Protein AF-A0A959XLR5-F1 (afdb_monomer_lite)

Foldseek 3Di:
DVLCVPQQCVDPLNVCLCVPPHDDDDQALPAPAFDDPVPWDWDQAPVRDIDTRTGSNSVSQRCCCRPPVDNDDDKAFQADPVGDTQDDIDHDDNDNVVSSVVSVSSVVSNVVVVVVVVD

Radius of gyration: 16.47 Å; chains: 1; bounding box: 34×42×43 Å

pLDDT: mean 94.61, std 6.96, range [49.16, 98.56]

Sequence (119 aa):
CRKMEEHVWPEQGVKELIENDYVLVSLYVDDKRELPKEEQHEYVTCTGKEKLIVTKGNKWSTVQLETFVISSQPYYALLSPDGRLLTDPVGYTPDKNEYIRFLQRGLDAMDILGATASR

Secondary structure (DSSP, 8-state):
-HHHHHHTTTSTTHHHHHHHH-------TT--PBPPGGG-EEEE-TTS-EEEE-BHHHHHHHHHHHHHS---S--EEEE-TTS-EEEEEE-----HHHHHHHHHHHHHHHHHHHHHHT-

Structure (mmCIF, N/CA/C/O backbone):
data_AF-A0A959XLR5-F1
#
_entry.id   AF-A0A959XLR5-F1
#
loop_
_atom_site.group_PDB
_atom_site.id
_atom_site.type_symbol
_atom_site.label_atom_id
_atom_site.label_alt_id
_atom_site.label_comp_id
_atom_site.label_asym_id
_atom_site.label_entity_id
_atom_site.label_seq_id
_atom_site.pdbx_PDB_ins_code
_atom_site.Cartn_x
_atom_site.Cartn_y
_atom_site.Cartn_z
_atom_site.occupancy
_atom_site.B_iso_or_equiv
_atom_site.auth_seq_id
_atom_site.auth_comp_id
_atom_site.auth_asym_id
_atom_site.auth_atom_id
_atom_site.pdbx_PDB_model_num
ATOM 1 N N . CYS A 1 1 ? -0.196 10.223 -1.422 1.00 89.94 1 CYS A N 1
ATOM 2 C CA . CYS A 1 1 ? -1.118 9.476 -2.301 1.00 89.94 1 CYS A CA 1
ATOM 3 C C . CYS A 1 1 ? -1.334 10.242 -3.597 1.00 89.94 1 CYS A C 1
ATOM 5 O O . CYS A 1 1 ? -0.643 9.916 -4.549 1.00 89.94 1 CYS A O 1
ATOM 7 N N 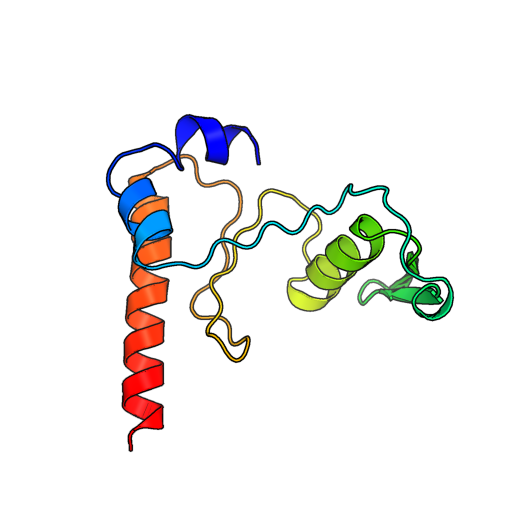. ARG A 1 2 ? -2.082 11.358 -3.587 1.00 93.81 2 ARG A N 1
ATOM 8 C CA . ARG A 1 2 ? -2.378 12.180 -4.783 1.00 93.81 2 ARG A CA 1
ATOM 9 C C . ARG A 1 2 ? -1.207 12.420 -5.740 1.00 93.81 2 ARG A C 1
ATOM 11 O O . ARG A 1 2 ? -1.333 12.130 -6.912 1.00 93.81 2 ARG A O 1
ATOM 18 N N . LYS A 1 3 ? -0.031 12.827 -5.246 1.00 95.25 3 LYS A N 1
ATOM 19 C CA . LYS A 1 3 ? 1.147 13.035 -6.114 1.00 95.25 3 LYS A CA 1
ATOM 20 C C . LYS A 1 3 ? 1.560 11.794 -6.922 1.00 95.25 3 LYS A C 1
ATOM 22 O O . LYS A 1 3 ? 1.974 11.934 -8.061 1.00 95.25 3 LYS A O 1
ATOM 27 N N . MET A 1 4 ? 1.465 10.597 -6.343 1.00 97.38 4 MET A N 1
ATOM 28 C CA . MET A 1 4 ? 1.744 9.352 -7.070 1.00 97.38 4 MET A CA 1
ATOM 29 C C . MET A 1 4 ? 0.651 9.075 -8.104 1.00 97.38 4 MET A C 1
ATOM 31 O O . MET A 1 4 ? 0.961 8.780 -9.251 1.00 97.38 4 MET A O 1
ATOM 35 N N . GLU A 1 5 ? -0.613 9.219 -7.704 1.00 94.06 5 GLU A N 1
ATOM 36 C CA . GLU A 1 5 ? -1.787 8.997 -8.561 1.00 94.06 5 GLU A CA 1
ATOM 37 C C . GLU A 1 5 ? -1.840 9.965 -9.753 1.00 94.06 5 GLU A C 1
ATOM 39 O O . GLU A 1 5 ? -2.245 9.578 -10.841 1.00 94.06 5 GLU A O 1
ATOM 44 N N . GLU A 1 6 ? -1.415 11.213 -9.560 1.00 96.06 6 GLU A N 1
ATOM 45 C CA . GLU A 1 6 ? -1.473 12.275 -10.568 1.00 96.06 6 GLU A CA 1
ATOM 46 C C . GLU A 1 6 ? -0.236 12.304 -11.477 1.00 96.06 6 GLU A C 1
ATOM 48 O O . GLU A 1 6 ? -0.353 12.693 -12.637 1.00 96.06 6 GLU A O 1
ATOM 53 N N . HIS A 1 7 ? 0.944 11.912 -10.976 1.00 96.50 7 HIS A N 1
ATOM 54 C CA . HIS A 1 7 ? 2.212 12.112 -11.696 1.00 96.50 7 HIS A CA 1
ATOM 55 C C . HIS A 1 7 ? 3.008 10.842 -11.999 1.00 96.50 7 HIS A C 1
ATOM 57 O O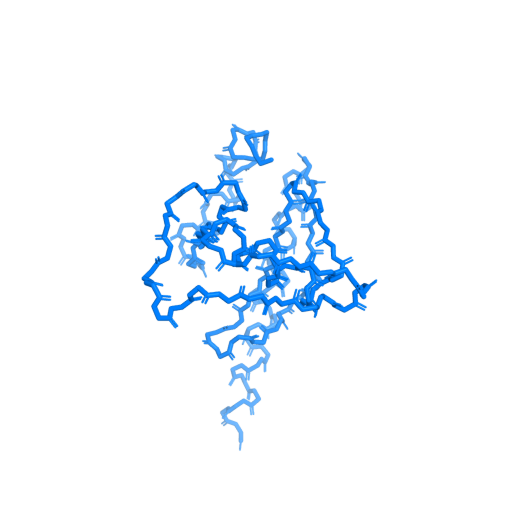 . HIS A 1 7 ? 3.887 10.893 -12.850 1.00 96.50 7 HIS A O 1
ATOM 63 N N . VAL A 1 8 ? 2.757 9.725 -11.310 1.00 97.69 8 VAL A N 1
ATOM 64 C CA . VAL A 1 8 ? 3.527 8.481 -11.501 1.00 97.69 8 VAL A CA 1
ATOM 65 C C . VAL A 1 8 ? 2.660 7.397 -12.122 1.00 97.69 8 VAL A C 1
ATOM 67 O O . VAL A 1 8 ? 3.057 6.781 -13.102 1.00 97.69 8 VAL A O 1
ATOM 70 N N . TRP A 1 9 ? 1.460 7.172 -11.591 1.00 97.38 9 TRP A N 1
ATOM 71 C CA . TRP A 1 9 ? 0.539 6.154 -12.101 1.00 97.38 9 TRP A CA 1
ATOM 72 C C . TRP A 1 9 ? 0.090 6.362 -13.553 1.00 97.38 9 TRP A C 1
ATOM 74 O O . TRP A 1 9 ? -0.040 5.361 -14.252 1.00 97.38 9 TRP A O 1
ATOM 84 N N . PRO A 1 10 ? -0.117 7.600 -14.049 1.00 97.75 10 PRO A N 1
ATOM 85 C CA . PRO A 1 10 ? -0.510 7.815 -15.440 1.00 97.75 10 PRO A CA 1
ATOM 86 C C . PRO A 1 10 ? 0.646 7.669 -16.436 1.00 97.75 10 PRO A C 1
ATOM 88 O O . PRO A 1 10 ? 0.393 7.630 -17.640 1.00 97.75 10 PRO A O 1
ATOM 91 N N . GLU A 1 11 ? 1.899 7.623 -15.966 1.00 98.19 11 GLU A N 1
ATOM 92 C CA . GLU A 1 11 ? 3.062 7.495 -16.841 1.00 98.19 11 GLU A CA 1
ATOM 93 C C . GLU A 1 11 ? 3.023 6.168 -17.604 1.00 98.19 11 GLU A C 1
ATOM 95 O O . GLU A 1 11 ? 2.683 5.109 -17.064 1.00 98.19 11 GLU A O 1
ATOM 100 N N . GLN A 1 12 ? 3.426 6.225 -18.874 1.00 96.69 12 GLN A N 1
ATOM 101 C CA . GLN A 1 12 ? 3.528 5.039 -19.716 1.00 96.69 12 GLN A CA 1
ATOM 102 C C . GLN A 1 12 ? 4.464 3.997 -19.078 1.00 96.69 12 GLN A C 1
ATOM 104 O O . GLN A 1 12 ? 5.492 4.342 -18.490 1.00 96.69 12 GLN A O 1
ATOM 109 N N . GLY A 1 13 ? 4.096 2.720 -19.183 1.00 96.19 13 GLY A N 1
ATOM 110 C CA . GLY A 1 13 ? 4.766 1.604 -18.514 1.00 96.19 13 GLY A CA 1
ATOM 111 C C . GLY A 1 13 ? 4.248 1.355 -17.096 1.00 96.19 13 GLY A C 1
ATOM 112 O O . GLY A 1 13 ? 3.884 0.227 -16.788 1.00 96.19 13 GLY A O 1
ATOM 113 N N . VAL A 1 14 ? 4.124 2.387 -16.248 1.00 98.00 14 VAL A N 1
ATOM 114 C CA . VAL A 1 14 ? 3.489 2.223 -14.922 1.00 98.00 14 VAL A CA 1
ATOM 115 C C . VAL A 1 14 ? 2.012 1.893 -15.093 1.00 98.00 14 VAL A C 1
ATOM 117 O O . VAL A 1 14 ? 1.533 0.902 -14.547 1.00 98.00 14 VAL A O 1
ATOM 120 N N . LYS A 1 15 ? 1.305 2.709 -15.883 1.00 97.94 15 LYS A N 1
ATOM 121 C CA . LYS A 1 15 ? -0.122 2.526 -16.148 1.00 97.94 15 LYS A CA 1
ATOM 122 C C . LYS A 1 15 ? -0.418 1.149 -16.742 1.00 97.94 15 LYS A C 1
ATOM 124 O O . LYS A 1 15 ? -1.320 0.467 -16.277 1.00 97.94 15 LYS A O 1
ATOM 129 N N . GLU A 1 16 ? 0.368 0.748 -17.740 1.00 97.94 16 GLU A N 1
ATOM 130 C CA . GLU A 1 16 ? 0.203 -0.526 -18.448 1.00 97.94 16 GLU A CA 1
ATOM 131 C C . GLU A 1 16 ? 0.351 -1.718 -17.495 1.00 97.94 16 GLU A C 1
ATOM 133 O O . GLU A 1 16 ? -0.502 -2.600 -17.511 1.00 97.94 16 GLU A O 1
ATOM 138 N N . LEU A 1 17 ? 1.364 -1.708 -16.620 1.00 97.94 17 LEU A N 1
ATOM 139 C CA . LEU A 1 17 ? 1.546 -2.753 -15.608 1.00 97.94 17 LEU A CA 1
ATOM 140 C C . LEU A 1 17 ? 0.380 -2.786 -14.611 1.00 97.94 17 LEU A C 1
ATOM 142 O O . LEU A 1 17 ? -0.144 -3.852 -14.302 1.00 97.94 17 LEU A O 1
ATOM 146 N N . ILE A 1 18 ? -0.045 -1.624 -14.100 1.00 97.25 18 ILE A N 1
ATOM 147 C CA . ILE A 1 18 ? -1.136 -1.560 -13.115 1.00 97.25 18 ILE A CA 1
ATOM 148 C C . ILE A 1 18 ? -2.458 -2.057 -13.714 1.00 97.25 18 ILE A C 1
ATOM 150 O O . ILE A 1 18 ? -3.195 -2.758 -13.029 1.00 97.25 18 ILE A O 1
ATOM 154 N N . GLU A 1 19 ? -2.775 -1.685 -14.956 1.00 97.25 19 GLU A N 1
ATOM 155 C CA . GLU A 1 19 ? -4.053 -2.026 -15.593 1.00 97.25 19 GLU A CA 1
ATOM 156 C C . GLU A 1 19 ? -4.114 -3.475 -16.092 1.00 97.25 19 GLU A C 1
ATOM 158 O O . GLU A 1 19 ? -5.188 -4.076 -16.048 1.00 97.25 19 GLU A O 1
ATOM 163 N N . ASN A 1 20 ? -2.995 -4.032 -16.567 1.00 97.56 20 ASN A N 1
ATOM 164 C CA . ASN A 1 20 ? -2.984 -5.350 -17.205 1.00 97.56 20 ASN A CA 1
ATOM 165 C C . ASN A 1 20 ? -2.540 -6.480 -16.271 1.00 97.56 20 ASN A C 1
ATOM 167 O O . ASN A 1 20 ? -3.057 -7.590 -16.384 1.00 97.56 20 ASN A O 1
ATOM 171 N N . ASP A 1 21 ? -1.606 -6.208 -15.356 1.00 97.44 21 ASP A N 1
ATOM 172 C CA . ASP A 1 21 ? -0.916 -7.251 -14.588 1.00 97.44 21 ASP A CA 1
ATOM 173 C C . ASP A 1 21 ? -1.253 -7.225 -13.088 1.00 97.44 21 ASP A C 1
ATOM 175 O O . ASP A 1 21 ? -0.913 -8.155 -12.354 1.00 97.44 21 ASP A O 1
ATOM 179 N N . TYR A 1 22 ? -1.950 -6.186 -12.611 1.00 97.69 22 TYR A N 1
ATOM 180 C CA . TYR A 1 22 ? -2.287 -6.013 -11.198 1.00 97.69 22 TYR A CA 1
ATOM 181 C C . TYR A 1 22 ? -3.780 -5.788 -10.944 1.00 97.69 22 TYR A C 1
ATOM 183 O O . TYR A 1 22 ? -4.511 -5.194 -11.729 1.00 97.69 22 TYR A O 1
ATOM 191 N N . VAL A 1 23 ? -4.224 -6.204 -9.754 1.00 97.06 23 VAL A N 1
ATOM 192 C CA . VAL A 1 23 ? -5.498 -5.767 -9.168 1.00 97.06 23 VAL A CA 1
ATOM 193 C C . VAL A 1 23 ? -5.200 -4.684 -8.138 1.00 97.06 23 VAL A C 1
ATOM 195 O O . VAL A 1 23 ? -4.641 -4.955 -7.075 1.00 97.06 23 VAL A O 1
ATOM 198 N N . LEU A 1 24 ? -5.578 -3.443 -8.443 1.00 95.81 24 LEU A N 1
ATOM 199 C CA . LEU A 1 24 ? -5.353 -2.317 -7.543 1.00 95.81 24 LEU A CA 1
ATOM 200 C C . LEU A 1 24 ? -6.404 -2.277 -6.422 1.00 95.81 24 LEU A C 1
ATOM 202 O O . LEU A 1 24 ? -7.598 -2.124 -6.676 1.00 95.81 24 LEU A O 1
ATOM 206 N N . VAL A 1 25 ? -5.949 -2.342 -5.167 1.00 95.44 25 VAL A N 1
ATOM 207 C CA . VAL A 1 25 ? -6.800 -2.218 -3.973 1.00 95.44 25 VAL A CA 1
ATOM 208 C C . VAL A 1 25 ? -6.393 -0.986 -3.166 1.00 95.44 25 VAL A C 1
ATOM 210 O O . VAL A 1 25 ? -5.289 -0.911 -2.632 1.00 95.44 25 VAL A O 1
ATOM 213 N N . SER A 1 26 ? -7.299 -0.014 -3.042 1.00 94.50 26 SER A N 1
ATOM 214 C CA . SER A 1 26 ? -7.064 1.214 -2.272 1.00 94.50 26 SER A CA 1
ATOM 215 C C . SER A 1 26 ? -7.657 1.120 -0.865 1.00 94.50 26 SER A C 1
ATOM 217 O O . SER A 1 26 ? -8.876 1.086 -0.688 1.00 94.50 26 SER A O 1
ATOM 219 N N . LEU A 1 27 ? -6.790 1.112 0.151 1.00 94.69 27 LEU A N 1
ATOM 220 C CA . LEU A 1 27 ? -7.175 1.077 1.564 1.00 94.69 27 LEU A CA 1
ATOM 221 C C . LEU A 1 27 ? -7.081 2.480 2.178 1.00 94.69 27 LEU A C 1
ATOM 223 O O . LEU A 1 27 ? -6.009 2.949 2.556 1.00 94.69 27 LEU A O 1
ATOM 227 N N . TYR A 1 28 ? -8.218 3.166 2.269 1.00 94.75 28 TYR A N 1
ATOM 228 C CA . TYR A 1 28 ? -8.290 4.528 2.800 1.00 94.75 28 TYR A CA 1
ATOM 229 C C . TYR A 1 28 ? -8.288 4.527 4.332 1.00 94.75 28 TYR A C 1
ATOM 231 O O . TYR A 1 28 ? -9.245 4.086 4.969 1.00 94.75 28 TYR A O 1
ATOM 239 N N . VAL A 1 29 ? -7.211 5.041 4.925 1.00 94.62 29 VAL A N 1
ATOM 240 C CA . VAL A 1 29 ? -7.012 5.124 6.385 1.00 94.62 29 VAL A CA 1
ATOM 241 C C . VAL A 1 29 ? -7.833 6.228 7.061 1.00 94.62 29 VAL A C 1
ATOM 243 O O . VAL A 1 29 ? -8.027 6.212 8.275 1.00 94.62 29 VAL A O 1
ATOM 246 N N . ASP A 1 30 ? -8.329 7.184 6.284 1.00 93.94 30 ASP A N 1
ATOM 247 C CA . ASP A 1 30 ? -9.126 8.328 6.722 1.00 93.94 30 ASP A CA 1
ATOM 248 C C . ASP A 1 30 ? -10.631 8.157 6.460 1.00 93.94 30 ASP A C 1
ATOM 250 O O . ASP A 1 30 ? -11.417 9.034 6.829 1.00 93.94 30 ASP A O 1
ATOM 254 N N . ASP A 1 31 ? -11.049 7.014 5.902 1.00 96.56 31 ASP A N 1
ATOM 255 C CA . ASP A 1 31 ? -12.449 6.702 5.615 1.00 96.56 31 ASP A CA 1
ATOM 256 C C . ASP A 1 31 ? -13.312 6.747 6.889 1.00 96.56 31 ASP A C 1
ATOM 258 O O . ASP A 1 31 ? -13.083 6.024 7.870 1.00 96.56 31 ASP A O 1
ATOM 262 N N . LYS A 1 32 ? -14.319 7.626 6.864 1.00 96.81 32 LYS A N 1
ATOM 263 C CA . LYS A 1 32 ? -15.217 7.915 7.990 1.00 96.81 32 LYS A CA 1
ATOM 264 C C . LYS A 1 32 ? -16.469 7.048 8.024 1.00 96.81 32 LYS A C 1
ATOM 266 O O . LYS A 1 32 ? -17.243 7.169 8.966 1.00 96.81 32 LYS A O 1
ATOM 271 N N . ARG A 1 33 ? -16.681 6.174 7.037 1.00 97.88 33 ARG A N 1
ATOM 272 C CA . ARG A 1 33 ? -17.818 5.248 7.053 1.00 97.88 33 ARG A CA 1
ATOM 273 C C . ARG A 1 33 ? -17.695 4.299 8.240 1.00 97.88 33 ARG A C 1
ATOM 275 O O . ARG A 1 33 ? -16.656 3.653 8.405 1.00 97.88 33 ARG A O 1
ATOM 282 N N . GLU A 1 34 ? -18.755 4.218 9.038 1.00 97.88 34 GLU A N 1
ATOM 283 C CA . GLU A 1 34 ? -18.828 3.288 10.163 1.00 97.88 34 GLU A CA 1
ATOM 284 C C . GLU A 1 34 ? -18.794 1.832 9.682 1.00 97.88 34 GLU A C 1
ATOM 286 O O . GLU A 1 34 ? -19.288 1.492 8.603 1.00 97.88 34 GLU A O 1
ATOM 291 N N . LEU A 1 35 ? -18.187 0.976 10.497 1.00 97.25 35 LEU A N 1
ATOM 292 C CA . LEU A 1 35 ? -18.302 -0.473 10.386 1.00 97.25 35 LEU A CA 1
ATOM 293 C C . LEU A 1 35 ? -19.659 -0.935 10.948 1.00 97.25 35 LEU A C 1
ATOM 295 O O . LEU A 1 35 ? -20.250 -0.216 11.759 1.00 97.25 35 LEU A O 1
ATOM 299 N N . PRO A 1 36 ? -20.148 -2.131 10.578 1.00 97.75 36 PRO A N 1
ATOM 300 C CA . PRO A 1 36 ? -21.247 -2.784 11.294 1.00 97.75 36 PRO A CA 1
ATOM 301 C C . PRO A 1 36 ? -20.974 -2.820 12.802 1.00 97.75 36 PRO A C 1
ATOM 303 O O . PRO A 1 36 ? -19.821 -2.965 13.201 1.00 97.75 36 PRO A O 1
ATOM 306 N N . LYS A 1 37 ? -22.004 -2.673 13.646 1.00 97.12 37 LYS A N 1
ATOM 307 C CA . LYS A 1 37 ? -21.819 -2.538 15.106 1.00 97.12 37 LYS A CA 1
ATOM 308 C C . LYS A 1 37 ? -21.101 -3.747 15.712 1.00 97.12 37 LYS A C 1
ATOM 310 O O . LYS A 1 37 ? -20.234 -3.566 16.554 1.00 97.12 37 LYS A O 1
ATOM 315 N N . GLU A 1 38 ? -21.385 -4.941 15.209 1.00 97.25 38 GLU A N 1
ATOM 316 C CA . GLU A 1 38 ? -20.711 -6.202 15.536 1.00 97.25 38 GLU A CA 1
ATOM 317 C C . GLU A 1 38 ? -19.214 -6.263 15.169 1.00 97.25 38 GLU A C 1
ATOM 319 O O . GLU A 1 38 ? -18.487 -7.073 15.738 1.00 97.25 38 GLU A O 1
ATOM 324 N N . GLU A 1 39 ? -18.727 -5.407 14.266 1.00 95.88 39 GLU A N 1
ATOM 325 C CA . GLU A 1 39 ? -17.296 -5.266 13.951 1.00 95.88 39 GLU A CA 1
ATOM 326 C C . GLU A 1 39 ? -16.614 -4.137 14.747 1.00 95.88 39 GLU A C 1
ATOM 328 O O . GLU A 1 39 ? -15.407 -3.939 14.606 1.00 95.88 39 GLU A O 1
ATOM 333 N N . GLN A 1 40 ? -17.356 -3.368 15.555 1.00 97.75 40 GLN A N 1
ATOM 334 C CA . GLN A 1 40 ? -16.791 -2.262 16.329 1.00 97.75 40 GLN A CA 1
ATOM 335 C C . GLN A 1 40 ? -16.225 -2.772 17.657 1.00 97.75 40 GLN A C 1
ATOM 337 O O . GLN A 1 40 ? -16.934 -3.406 18.435 1.00 97.75 40 GLN A O 1
ATOM 342 N N . HIS A 1 41 ? -14.953 -2.484 17.940 1.00 97.56 41 HIS A N 1
ATOM 343 C CA . HIS A 1 41 ? -14.301 -2.923 19.177 1.00 97.56 41 HIS A CA 1
ATOM 344 C C . HIS A 1 41 ? -13.099 -2.047 19.554 1.00 97.56 41 HIS A C 1
ATOM 346 O O . HIS A 1 41 ? -12.567 -1.290 18.738 1.00 97.56 41 HIS A O 1
ATOM 352 N N . GLU A 1 42 ? -12.649 -2.164 20.801 1.00 97.44 42 GLU A N 1
ATOM 353 C CA . GLU A 1 42 ? -11.356 -1.637 21.239 1.00 97.44 42 GLU A CA 1
ATOM 354 C C . GLU A 1 42 ? -10.230 -2.592 20.827 1.00 97.44 42 GLU A C 1
ATOM 356 O O . GLU A 1 42 ? -10.396 -3.813 20.806 1.00 97.44 42 GLU A O 1
ATOM 361 N N . TYR A 1 43 ? -9.080 -2.038 20.456 1.00 96.75 43 TYR A N 1
ATOM 362 C CA . TYR A 1 43 ? -7.908 -2.794 20.035 1.00 96.75 43 TYR A CA 1
ATOM 363 C C . TYR A 1 43 ? -6.641 -2.172 20.616 1.00 96.75 43 TYR A C 1
ATOM 365 O O . TYR A 1 43 ? -6.451 -0.956 20.542 1.00 96.75 43 TYR A O 1
ATOM 373 N N . VAL A 1 44 ? -5.753 -3.003 21.157 1.00 96.88 44 VAL A N 1
ATOM 374 C CA . VAL A 1 44 ? -4.421 -2.580 21.597 1.00 96.88 44 VAL A CA 1
ATOM 375 C C . VAL A 1 44 ? -3.440 -2.885 20.478 1.00 96.88 44 VAL A C 1
ATOM 377 O O . VAL A 1 44 ? -3.245 -4.040 20.113 1.00 96.88 44 VAL A O 1
ATOM 380 N N . THR A 1 45 ? -2.842 -1.839 19.917 1.00 94.56 45 THR A N 1
ATOM 381 C CA . THR A 1 45 ? -1.880 -1.976 18.816 1.00 94.56 45 THR A CA 1
ATOM 382 C C . THR A 1 45 ? -0.573 -2.626 19.262 1.00 94.56 45 THR A C 1
ATOM 384 O O . THR A 1 45 ? -0.230 -2.589 20.444 1.00 94.56 45 THR A O 1
ATOM 387 N N . CYS A 1 46 ? 0.229 -3.111 18.314 1.00 92.69 46 CYS A N 1
ATOM 388 C CA . CYS A 1 46 ? 1.584 -3.619 18.552 1.00 92.69 46 CYS A CA 1
ATOM 389 C C . CYS A 1 46 ? 2.507 -2.598 19.249 1.00 92.69 46 CYS A C 1
ATOM 391 O O . CYS A 1 46 ? 3.491 -2.967 19.884 1.00 92.69 46 CYS A O 1
ATOM 393 N N . THR A 1 47 ? 2.164 -1.305 19.181 1.00 91.56 47 THR A N 1
ATOM 394 C CA . THR A 1 47 ? 2.855 -0.211 19.885 1.00 91.56 47 THR A CA 1
ATOM 395 C C . THR A 1 47 ? 2.380 0.006 21.329 1.00 91.56 47 THR A C 1
ATOM 397 O O . THR A 1 47 ? 2.853 0.924 21.997 1.00 91.56 47 THR A O 1
ATOM 400 N N . GLY A 1 48 ? 1.420 -0.790 21.808 1.00 93.25 48 GLY A N 1
ATOM 401 C CA . GLY A 1 48 ? 0.801 -0.680 23.132 1.00 93.25 48 GLY A CA 1
ATOM 402 C C . GLY A 1 48 ? -0.266 0.412 23.252 1.00 93.25 48 GLY A C 1
ATOM 403 O O . GLY A 1 48 ? -0.759 0.666 24.346 1.00 93.25 48 GLY A O 1
ATOM 404 N N . LYS A 1 49 ? -0.630 1.084 22.152 1.00 92.88 49 LYS A N 1
ATOM 405 C CA . LYS A 1 49 ? -1.667 2.126 22.158 1.00 92.88 49 LYS A CA 1
ATOM 406 C C . LYS A 1 49 ? -3.053 1.524 21.978 1.00 92.88 49 LYS A C 1
ATOM 408 O O . LYS A 1 49 ? -3.264 0.780 21.018 1.00 92.88 49 LYS A O 1
ATOM 413 N N . GLU A 1 50 ? -3.981 1.919 22.840 1.00 95.31 50 GLU A N 1
ATOM 414 C CA . GLU A 1 50 ? -5.409 1.643 22.691 1.00 95.31 50 GLU A CA 1
ATOM 415 C C . GLU A 1 50 ? -6.008 2.462 21.546 1.00 95.31 50 GLU A C 1
ATOM 417 O O . GLU A 1 50 ? -5.698 3.644 21.353 1.00 95.31 50 GLU A O 1
ATOM 422 N N . LYS A 1 51 ? -6.869 1.819 20.761 1.00 94.50 51 LYS A N 1
ATOM 423 C CA . LYS A 1 51 ? -7.543 2.423 19.620 1.00 94.50 51 LYS A CA 1
ATOM 424 C C . LYS A 1 51 ? -8.937 1.841 19.467 1.00 94.50 51 LYS A C 1
ATOM 426 O O . LYS A 1 51 ? -9.121 0.628 19.468 1.00 94.50 51 LYS A O 1
ATOM 431 N N . LEU A 1 52 ? -9.908 2.720 19.256 1.00 96.62 52 LEU A N 1
ATOM 432 C CA . LEU A 1 52 ? -11.272 2.325 18.945 1.00 96.62 52 LEU A CA 1
ATOM 433 C C . LEU A 1 52 ? -11.417 2.079 17.434 1.00 96.62 52 LEU A C 1
ATOM 435 O O . LEU A 1 52 ? -11.110 2.953 16.617 1.00 96.62 52 LEU A O 1
ATOM 439 N N . ILE A 1 53 ? -11.871 0.886 17.059 1.00 97.50 53 ILE A N 1
ATOM 440 C CA . ILE A 1 53 ? -12.108 0.484 15.672 1.00 97.50 53 ILE A CA 1
ATOM 441 C C . ILE A 1 53 ? -13.590 0.677 15.369 1.00 97.50 53 ILE A C 1
ATOM 443 O O . ILE A 1 53 ? -14.395 -0.211 15.610 1.00 97.50 53 ILE A O 1
ATOM 447 N N . VAL A 1 54 ? -13.966 1.858 14.870 1.00 98.12 54 VAL A N 1
ATOM 448 C CA . VAL A 1 54 ? -15.373 2.186 14.553 1.00 98.12 54 VAL A CA 1
ATOM 449 C C . VAL A 1 54 ? -15.603 2.486 13.083 1.00 98.12 54 VAL A C 1
ATOM 451 O O . VAL A 1 54 ? -16.690 2.225 12.572 1.00 98.12 54 VAL A O 1
ATOM 454 N N . THR A 1 55 ? -14.593 2.997 12.378 1.00 98.25 55 THR A N 1
ATOM 455 C CA . THR A 1 55 ? -14.683 3.279 10.942 1.00 98.25 55 THR A CA 1
ATOM 456 C C . THR A 1 55 ? -13.804 2.358 10.108 1.00 98.25 55 THR A C 1
ATOM 458 O O . THR A 1 55 ? -12.822 1.780 10.589 1.00 98.25 55 THR A O 1
ATOM 461 N N . LYS A 1 56 ? -14.104 2.284 8.807 1.00 97.38 56 LYS A N 1
ATOM 462 C CA . LYS A 1 56 ? -13.234 1.628 7.819 1.00 97.38 56 LYS A CA 1
ATOM 463 C C . LYS A 1 56 ? -11.803 2.170 7.871 1.00 97.38 56 LYS A C 1
ATOM 465 O O . LYS A 1 56 ? -10.857 1.389 7.829 1.00 97.38 56 LYS A O 1
ATOM 470 N N . GLY A 1 57 ? -11.638 3.481 8.050 1.00 97.06 57 GLY A N 1
ATOM 471 C CA . GLY A 1 57 ? -10.329 4.105 8.220 1.00 97.06 57 GLY A CA 1
ATOM 472 C C . GLY A 1 57 ? -9.590 3.623 9.469 1.00 97.06 57 GLY A C 1
ATOM 473 O O . GLY A 1 57 ? -8.396 3.321 9.397 1.00 97.06 57 GLY A O 1
ATOM 474 N N . ASN A 1 58 ? -10.283 3.456 10.606 1.00 96.94 58 ASN A N 1
ATOM 475 C CA . ASN A 1 58 ? -9.665 2.877 11.804 1.00 96.94 58 ASN A CA 1
ATOM 476 C C . ASN A 1 58 ? -9.167 1.455 11.542 1.00 96.94 58 ASN A C 1
ATOM 478 O O . ASN A 1 58 ? -8.023 1.162 11.880 1.00 96.94 58 ASN A O 1
ATOM 482 N N . LYS A 1 59 ? -9.990 0.619 10.894 1.00 97.00 59 LYS A N 1
ATOM 483 C CA . LYS A 1 59 ? -9.638 -0.760 10.530 1.00 97.00 59 LYS A CA 1
ATOM 484 C C . LYS A 1 59 ? -8.380 -0.800 9.666 1.00 97.00 59 LYS A C 1
ATOM 486 O O . LYS A 1 59 ? -7.403 -1.436 10.049 1.00 97.00 59 LYS A O 1
ATOM 491 N N . TRP A 1 60 ? -8.354 -0.062 8.556 1.00 96.31 60 TRP A N 1
ATOM 492 C CA . TRP A 1 60 ? -7.220 -0.105 7.628 1.00 96.31 60 TRP A CA 1
ATOM 493 C C . TRP A 1 60 ? -5.941 0.520 8.181 1.00 96.31 60 TRP A C 1
ATOM 495 O O . TRP A 1 60 ? -4.867 -0.039 7.986 1.00 96.31 60 TRP A O 1
ATOM 505 N N . SER A 1 61 ? -6.036 1.619 8.934 1.00 95.94 61 SER A N 1
ATOM 506 C CA . SER A 1 61 ? -4.856 2.188 9.605 1.00 95.94 61 SER A CA 1
ATOM 507 C C . SER A 1 61 ? -4.299 1.272 10.693 1.00 95.94 61 SER A C 1
ATOM 509 O O . SER A 1 61 ? -3.097 1.286 10.937 1.00 95.94 61 SER A O 1
ATOM 511 N N . THR A 1 62 ? -5.148 0.480 11.356 1.00 96.00 62 THR A N 1
ATOM 512 C CA . THR A 1 62 ? -4.682 -0.543 12.301 1.00 96.00 62 THR A CA 1
ATOM 513 C C . THR A 1 62 ? -4.005 -1.685 11.559 1.00 96.00 62 THR A C 1
ATOM 515 O O . THR A 1 62 ? -2.861 -1.976 11.867 1.00 96.00 62 THR A O 1
ATOM 518 N N . VAL A 1 63 ? -4.630 -2.260 10.526 1.00 94.69 63 VAL A N 1
ATOM 519 C CA . VAL A 1 63 ? -4.010 -3.331 9.722 1.00 94.69 63 VAL A CA 1
ATOM 520 C C . VAL A 1 63 ? -2.646 -2.905 9.171 1.00 94.69 63 VAL A C 1
ATOM 522 O O . VAL A 1 63 ? -1.694 -3.674 9.265 1.00 94.69 63 VAL A O 1
ATOM 525 N N . GLN A 1 64 ? -2.521 -1.679 8.653 1.00 94.75 64 GLN A N 1
ATOM 526 C CA . GLN A 1 64 ? -1.244 -1.151 8.165 1.00 94.75 64 GLN A CA 1
ATOM 527 C C . GLN A 1 64 ? -0.175 -1.124 9.271 1.00 94.75 64 GLN A C 1
ATOM 529 O O . GLN A 1 64 ? 0.944 -1.587 9.049 1.00 94.75 64 GLN A O 1
ATOM 534 N N . LEU A 1 65 ? -0.522 -0.616 10.457 1.00 95.31 65 LEU A N 1
ATOM 535 C CA . LEU A 1 65 ? 0.398 -0.533 11.591 1.00 95.31 65 LEU A CA 1
ATOM 536 C C . LEU A 1 65 ? 0.789 -1.919 12.116 1.00 95.31 65 LEU A C 1
ATOM 538 O O . LEU A 1 65 ? 1.962 -2.161 12.368 1.00 95.31 65 LEU A O 1
ATOM 542 N N . GLU A 1 66 ? -0.166 -2.833 12.257 1.00 95.31 66 GLU A N 1
ATOM 543 C CA . GLU A 1 66 ? 0.101 -4.183 12.763 1.00 95.31 66 GLU A CA 1
ATOM 544 C C . GLU A 1 66 ? 0.933 -5.011 11.777 1.00 95.31 66 GLU A C 1
ATOM 546 O O . GLU A 1 66 ? 1.790 -5.785 12.190 1.00 95.31 66 GLU A O 1
ATOM 551 N N . THR A 1 67 ? 0.704 -4.830 10.473 1.00 93.25 67 THR A N 1
ATOM 552 C CA . THR A 1 67 ? 1.354 -5.634 9.426 1.00 93.25 67 THR A CA 1
ATOM 553 C C . THR A 1 67 ? 2.740 -5.105 9.069 1.00 93.25 67 THR A C 1
ATOM 555 O O . THR A 1 67 ? 3.668 -5.883 8.871 1.00 93.25 67 THR A O 1
ATOM 558 N N . PHE A 1 68 ? 2.888 -3.782 8.968 1.00 93.62 68 PHE A N 1
ATOM 559 C CA . PHE A 1 68 ? 4.093 -3.148 8.421 1.00 93.62 68 PHE A CA 1
ATOM 560 C C . PHE A 1 68 ? 4.800 -2.220 9.409 1.00 93.62 68 PHE A C 1
ATOM 562 O O . PHE A 1 68 ? 5.819 -1.627 9.064 1.00 93.62 68 PHE A O 1
ATOM 569 N N . VAL A 1 69 ? 4.265 -2.058 10.625 1.00 93.50 69 VAL A N 1
ATOM 570 C CA . VAL A 1 69 ? 4.821 -1.177 11.668 1.00 93.50 69 VAL A CA 1
ATOM 571 C C . VAL A 1 69 ? 5.029 0.255 11.150 1.00 93.50 69 VAL A C 1
ATOM 573 O O . VAL A 1 69 ? 5.961 0.964 11.524 1.00 93.50 69 VAL A O 1
ATOM 576 N N . ILE A 1 70 ? 4.131 0.700 10.264 1.00 92.31 70 ILE A N 1
ATOM 577 C CA . ILE A 1 70 ? 4.179 2.015 9.625 1.00 92.31 70 ILE A CA 1
ATOM 578 C C . ILE A 1 70 ? 2.809 2.689 9.678 1.00 92.31 70 ILE A C 1
ATOM 580 O O . ILE A 1 70 ? 1.766 2.046 9.568 1.00 92.31 70 ILE A O 1
ATOM 584 N N . SER A 1 71 ? 2.813 4.009 9.839 1.00 90.31 71 SER A N 1
ATOM 585 C CA . SER A 1 71 ? 1.602 4.835 9.910 1.00 90.31 71 SER A CA 1
ATOM 586 C C . SER A 1 71 ? 1.566 5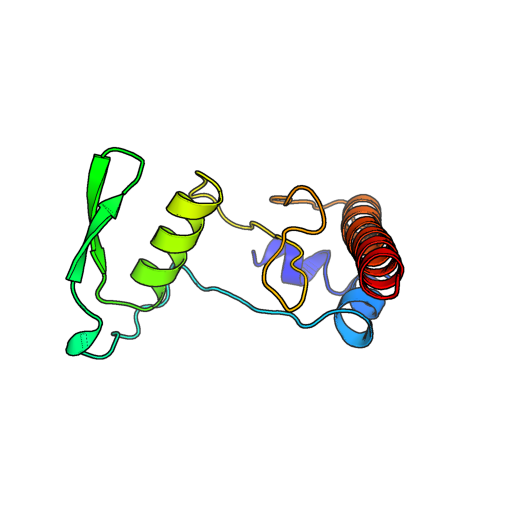.952 8.868 1.00 90.31 71 SER A C 1
ATOM 588 O O . SER A 1 71 ? 0.613 6.730 8.850 1.00 90.31 71 SER A O 1
ATOM 590 N N . SER A 1 72 ? 2.584 6.048 8.011 1.00 93.00 72 SER A N 1
ATOM 591 C CA . SER A 1 72 ? 2.662 7.039 6.940 1.00 93.00 72 SER A CA 1
ATOM 592 C C . SER A 1 72 ? 2.013 6.534 5.649 1.00 93.00 72 SER A C 1
ATOM 594 O O . SER A 1 72 ? 1.956 5.335 5.368 1.00 93.00 72 SER A O 1
ATOM 596 N N . GLN A 1 73 ? 1.504 7.476 4.854 1.00 93.88 73 GLN A N 1
ATOM 597 C CA . GLN A 1 73 ? 0.980 7.238 3.511 1.00 93.88 73 GLN A CA 1
ATOM 598 C C . GLN A 1 73 ? 1.609 8.250 2.534 1.00 93.88 73 GLN A C 1
ATOM 600 O O . GLN A 1 73 ? 1.859 9.397 2.917 1.00 93.88 73 GLN A O 1
ATOM 605 N N . PRO A 1 74 ? 1.839 7.889 1.258 1.00 95.50 74 PRO A N 1
ATOM 606 C CA . PRO A 1 74 ? 1.456 6.631 0.617 1.00 95.50 74 PRO A CA 1
ATOM 607 C C . PRO A 1 74 ? 2.344 5.450 1.023 1.00 95.50 74 PRO A C 1
ATOM 609 O O . PRO A 1 74 ? 3.504 5.642 1.381 1.00 95.50 74 PRO A O 1
ATOM 612 N N . TYR A 1 75 ? 1.781 4.246 0.949 1.00 96.75 75 TYR A N 1
ATOM 613 C CA . TYR A 1 75 ? 2.487 2.990 1.176 1.00 96.75 75 TYR A CA 1
ATOM 614 C C . TYR A 1 75 ? 1.901 1.915 0.258 1.00 96.75 75 TYR A C 1
ATOM 616 O O . TYR A 1 75 ? 0.684 1.724 0.239 1.00 96.75 75 TYR A O 1
ATOM 624 N N . TYR A 1 76 ? 2.752 1.259 -0.525 1.00 97.19 76 TYR A N 1
ATOM 625 C CA . TYR A 1 76 ? 2.374 0.316 -1.572 1.00 97.19 76 TYR A CA 1
ATOM 626 C C . TYR A 1 76 ? 3.028 -1.033 -1.303 1.00 97.19 76 TYR A C 1
ATOM 628 O O . TYR A 1 76 ? 4.252 -1.127 -1.268 1.00 97.19 76 TYR A O 1
ATOM 636 N N . ALA A 1 77 ? 2.213 -2.072 -1.143 1.00 97.06 77 ALA A N 1
ATOM 637 C CA . ALA A 1 77 ? 2.656 -3.450 -0.975 1.00 97.06 77 ALA A CA 1
ATOM 638 C C . ALA A 1 77 ? 2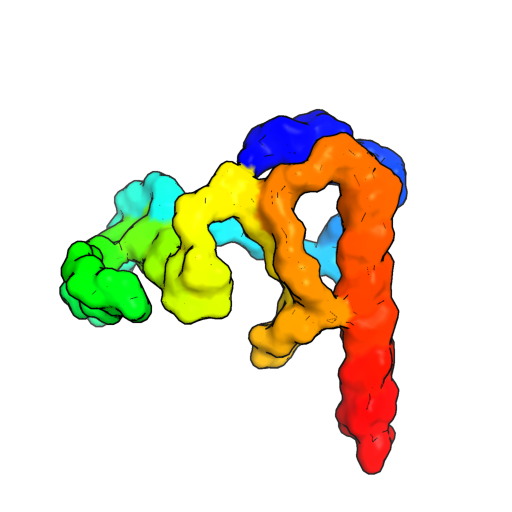.106 -4.300 -2.124 1.00 97.06 77 ALA A C 1
ATOM 640 O O . ALA A 1 77 ? 0.948 -4.137 -2.507 1.00 97.06 77 ALA A O 1
ATOM 641 N N . LEU A 1 78 ? 2.931 -5.201 -2.659 1.00 97.75 78 LEU A N 1
ATOM 642 C CA . LEU A 1 78 ? 2.522 -6.158 -3.689 1.00 97.75 78 LEU A CA 1
ATOM 643 C C . LEU A 1 78 ? 2.310 -7.508 -3.019 1.00 97.75 78 LEU A C 1
ATOM 645 O O . LEU A 1 78 ? 3.227 -8.033 -2.384 1.00 97.75 78 LEU A O 1
ATOM 649 N N . LEU A 1 79 ? 1.097 -8.040 -3.137 1.00 96.19 79 LEU A N 1
ATOM 650 C CA . LEU A 1 79 ? 0.687 -9.282 -2.495 1.00 96.19 79 LEU A CA 1
ATOM 651 C C . LEU A 1 79 ? 0.285 -10.312 -3.550 1.00 96.19 79 LEU A C 1
ATOM 653 O O . LEU A 1 79 ? -0.339 -9.964 -4.553 1.00 96.19 79 LEU A O 1
ATOM 657 N N . SER A 1 80 ? 0.602 -11.577 -3.298 1.00 96.00 80 SER A N 1
ATOM 658 C CA . SER A 1 80 ? 0.023 -12.707 -4.019 1.00 96.00 80 SER A CA 1
ATOM 659 C C . SER A 1 80 ? -1.470 -12.864 -3.675 1.00 96.00 80 SER A C 1
ATOM 661 O O . SER A 1 80 ? -1.936 -12.322 -2.665 1.00 96.00 80 SER A O 1
ATOM 663 N N . PRO A 1 81 ? -2.241 -13.652 -4.449 1.00 93.75 81 PRO A N 1
ATOM 664 C CA . PRO A 1 81 ? -3.657 -13.902 -4.164 1.00 93.75 8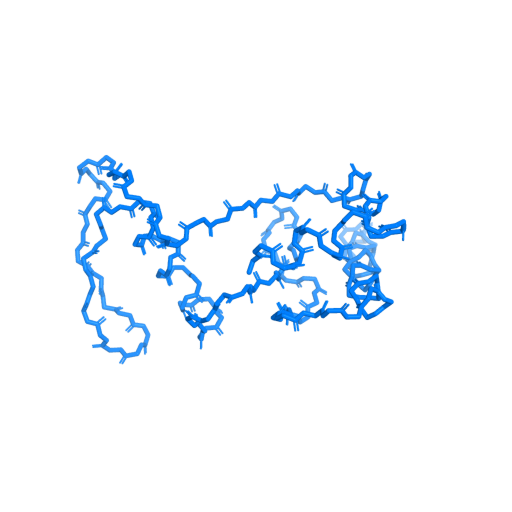1 PRO A CA 1
ATOM 665 C C . PRO A 1 81 ? -3.937 -14.524 -2.786 1.00 93.75 81 PRO A C 1
ATOM 667 O O . PRO A 1 81 ? -5.024 -14.343 -2.245 1.00 93.75 81 PRO A O 1
ATOM 670 N N . ASP A 1 82 ? -2.969 -15.237 -2.203 1.00 91.81 82 ASP A N 1
ATOM 671 C CA . ASP A 1 82 ? -3.048 -15.812 -0.854 1.00 91.81 82 ASP A CA 1
ATOM 672 C C . ASP A 1 82 ? -2.494 -14.883 0.246 1.00 91.81 82 ASP A C 1
ATOM 674 O O . ASP A 1 82 ? -2.376 -15.289 1.401 1.00 91.81 82 ASP A O 1
ATOM 678 N N . GLY A 1 83 ? -2.179 -13.627 -0.090 1.00 90.88 83 GLY A N 1
ATOM 679 C CA . GLY A 1 83 ? -1.790 -12.592 0.869 1.00 90.88 83 GLY A CA 1
ATOM 680 C C . GLY A 1 83 ? -0.316 -12.607 1.272 1.00 90.88 83 GLY A C 1
ATOM 681 O O . GLY A 1 83 ? 0.045 -11.964 2.259 1.00 90.88 83 GLY A O 1
ATOM 682 N N . ARG A 1 84 ? 0.554 -13.309 0.535 1.00 93.62 84 ARG A N 1
ATOM 683 C CA . ARG A 1 84 ? 2.004 -13.273 0.776 1.00 93.62 84 ARG A CA 1
ATOM 684 C C . ARG A 1 84 ? 2.608 -12.041 0.132 1.00 93.62 84 ARG A C 1
ATOM 686 O O . ARG A 1 84 ? 2.264 -11.678 -0.988 1.00 93.62 84 ARG A O 1
ATOM 693 N N . LEU A 1 85 ? 3.554 -11.427 0.826 1.00 95.38 85 LEU A N 1
ATOM 694 C CA . LEU A 1 85 ? 4.305 -10.306 0.287 1.00 95.38 85 LEU A CA 1
ATOM 695 C C . LEU A 1 85 ? 5.246 -10.777 -0.833 1.00 95.38 85 LEU A C 1
ATOM 697 O O . LEU A 1 85 ? 6.039 -11.693 -0.627 1.00 95.38 85 LEU A O 1
ATOM 701 N N . LEU A 1 86 ? 5.148 -10.145 -2.004 1.00 96.44 86 LEU A N 1
ATOM 702 C CA . LEU A 1 86 ? 5.945 -10.478 -3.191 1.00 96.44 86 LEU A CA 1
ATOM 703 C C . LEU A 1 86 ? 7.310 -9.775 -3.193 1.00 96.44 86 LEU A C 1
ATOM 705 O O . LEU A 1 86 ? 8.299 -10.321 -3.665 1.00 96.44 86 LEU A O 1
ATOM 709 N N . THR A 1 87 ? 7.373 -8.557 -2.657 1.00 95.94 87 THR A N 1
ATOM 710 C CA . THR A 1 87 ? 8.595 -7.748 -2.547 1.00 95.94 87 THR A CA 1
ATOM 711 C C . THR A 1 87 ? 8.444 -6.741 -1.411 1.00 95.94 87 THR A C 1
ATOM 713 O O . THR A 1 87 ? 7.324 -6.440 -0.994 1.00 95.94 87 THR A O 1
ATOM 716 N N . ASP A 1 88 ? 9.559 -6.170 -0.951 1.00 95.69 88 ASP A N 1
ATOM 717 C CA . ASP A 1 88 ? 9.555 -5.082 0.029 1.00 95.69 88 ASP A CA 1
ATOM 718 C C . ASP A 1 88 ? 8.619 -3.942 -0.410 1.00 95.69 88 ASP A C 1
ATOM 720 O O . ASP A 1 88 ? 8.743 -3.469 -1.550 1.00 95.69 88 ASP A O 1
ATOM 724 N N . PRO A 1 89 ? 7.693 -3.488 0.458 1.00 97.06 89 PRO A N 1
ATOM 725 C CA . PRO A 1 89 ? 6.789 -2.399 0.130 1.00 97.06 89 PRO A CA 1
ATOM 726 C C . PRO A 1 89 ? 7.545 -1.077 -0.020 1.00 97.06 89 PRO A C 1
ATOM 728 O O . PRO A 1 89 ? 8.595 -0.863 0.590 1.00 97.06 89 PRO A O 1
ATOM 731 N N . VAL A 1 90 ? 6.966 -0.145 -0.772 1.00 97.38 90 VAL A N 1
ATOM 732 C CA . VAL A 1 90 ? 7.550 1.183 -1.006 1.00 97.38 90 VAL A CA 1
ATOM 733 C C . VAL A 1 90 ? 6.619 2.298 -0.544 1.00 97.38 90 VAL A C 1
ATOM 735 O O . VAL A 1 90 ? 5.397 2.164 -0.550 1.00 97.38 90 VAL A O 1
ATOM 738 N N . GLY A 1 91 ? 7.208 3.416 -0.121 1.00 96.62 91 GLY A N 1
ATOM 739 C CA . GLY A 1 91 ? 6.480 4.625 0.254 1.00 96.62 91 GLY A CA 1
ATOM 740 C C . GLY A 1 91 ? 6.225 5.546 -0.941 1.00 96.62 91 GLY A C 1
ATOM 741 O O . GLY A 1 91 ? 5.746 5.138 -1.995 1.00 96.62 91 GLY A O 1
ATOM 742 N N . TYR A 1 92 ? 6.547 6.828 -0.776 1.00 97.12 92 TYR A N 1
ATOM 743 C CA . TYR A 1 92 ? 6.518 7.793 -1.874 1.00 97.12 92 TYR A CA 1
ATOM 744 C C . TYR A 1 92 ? 7.711 7.586 -2.819 1.00 97.12 92 TYR A C 1
ATOM 746 O O . TYR A 1 92 ? 8.851 7.804 -2.415 1.00 97.12 92 TYR A O 1
ATOM 754 N N . THR A 1 93 ? 7.432 7.233 -4.076 1.00 97.62 93 THR A N 1
ATOM 755 C CA . THR A 1 93 ? 8.439 6.915 -5.103 1.00 97.62 93 THR A CA 1
ATOM 756 C C . THR A 1 93 ? 8.167 7.737 -6.371 1.00 97.62 93 THR A C 1
ATOM 758 O O . THR A 1 93 ? 7.497 7.259 -7.282 1.00 97.62 93 THR A O 1
ATOM 761 N N . PRO A 1 94 ? 8.623 9.002 -6.441 1.00 97.00 94 PRO A N 1
ATOM 762 C CA . PRO A 1 94 ? 8.304 9.898 -7.556 1.00 97.00 94 PRO A CA 1
ATOM 763 C C . PRO A 1 94 ? 9.025 9.557 -8.867 1.00 97.00 94 PRO A C 1
ATOM 765 O O . PRO A 1 94 ? 8.633 10.060 -9.917 1.00 97.00 94 PRO A O 1
ATOM 768 N N . ASP A 1 95 ? 10.085 8.746 -8.825 1.00 97.69 95 ASP A N 1
ATOM 769 C CA . ASP A 1 95 ? 10.770 8.281 -10.029 1.00 97.69 95 ASP A CA 1
ATOM 770 C C . ASP A 1 95 ? 9.991 7.122 -10.663 1.00 97.69 95 ASP A C 1
ATOM 772 O O . ASP A 1 95 ? 9.839 6.046 -10.076 1.00 97.69 95 ASP A O 1
ATOM 776 N N . LYS A 1 96 ? 9.510 7.329 -11.891 1.00 96.88 96 LYS A N 1
ATOM 777 C CA . LYS A 1 96 ? 8.704 6.322 -12.587 1.00 96.88 96 LYS A CA 1
ATOM 778 C C . LYS A 1 96 ? 9.458 5.024 -12.859 1.00 96.88 96 LYS A C 1
ATOM 780 O O . LYS A 1 96 ? 8.862 3.957 -12.792 1.00 96.88 96 LYS A O 1
ATOM 785 N N . ASN A 1 97 ? 10.757 5.087 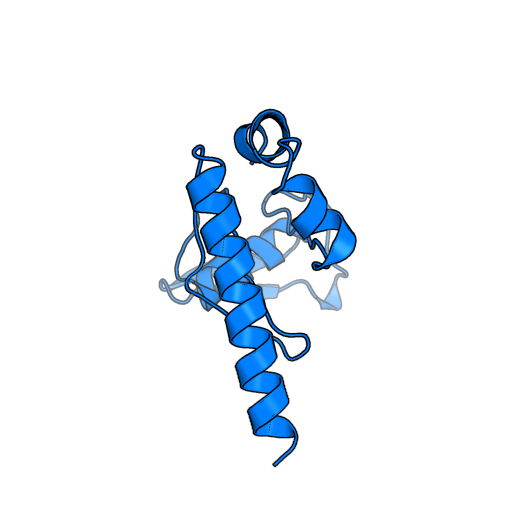-13.154 1.00 97.94 97 ASN A N 1
ATOM 786 C CA . ASN A 1 97 ? 11.535 3.895 -13.479 1.00 97.94 97 ASN A CA 1
ATOM 787 C C . ASN A 1 97 ? 11.785 3.064 -12.219 1.00 97.94 97 ASN A C 1
ATOM 789 O O . ASN A 1 97 ? 11.808 1.838 -12.279 1.00 97.94 97 ASN A O 1
ATOM 793 N N . GLU A 1 98 ? 11.960 3.719 -11.072 1.00 98.25 98 GLU A N 1
ATOM 794 C CA . GLU A 1 98 ? 12.005 3.054 -9.772 1.00 98.25 98 GLU A CA 1
ATOM 795 C C . GLU A 1 98 ? 10.683 2.353 -9.454 1.00 98.25 98 GLU A C 1
ATOM 797 O O . GLU A 1 98 ? 10.695 1.186 -9.060 1.00 98.25 98 GLU A O 1
ATOM 802 N N . TYR A 1 99 ? 9.552 3.013 -9.708 1.00 98.31 99 TYR A N 1
ATOM 803 C CA . TYR A 1 99 ? 8.242 2.408 -9.487 1.00 98.31 99 TYR A CA 1
ATOM 804 C C . TYR A 1 99 ? 7.952 1.246 -10.455 1.00 98.31 99 TYR A C 1
ATOM 806 O O . TYR A 1 99 ? 7.453 0.209 -10.026 1.00 98.31 99 TYR A O 1
ATOM 814 N N . ILE A 1 100 ? 8.348 1.352 -11.731 1.00 98.44 100 ILE A N 1
ATOM 815 C CA . ILE A 1 100 ? 8.283 0.242 -12.703 1.00 98.44 100 ILE A CA 1
ATOM 816 C C . ILE A 1 100 ? 9.098 -0.955 -12.210 1.00 98.44 100 ILE A C 1
ATOM 818 O O . ILE A 1 100 ? 8.589 -2.071 -12.203 1.00 98.44 100 ILE A O 1
ATOM 822 N N . ARG A 1 101 ? 10.338 -0.739 -11.746 1.00 98.44 101 ARG A N 1
ATOM 823 C CA . ARG A 1 101 ? 11.166 -1.824 -11.193 1.00 98.44 101 ARG A CA 1
ATOM 824 C C . ARG A 1 101 ? 10.517 -2.469 -9.972 1.00 98.44 101 ARG A C 1
ATOM 826 O O . ARG A 1 101 ? 10.620 -3.678 -9.796 1.00 98.44 101 ARG A O 1
ATOM 833 N N . PHE A 1 102 ? 9.864 -1.684 -9.118 1.00 98.56 102 PHE A N 1
ATOM 834 C CA . PHE A 1 102 ? 9.110 -2.216 -7.984 1.00 98.56 102 PHE A CA 1
ATOM 835 C C . PHE A 1 102 ? 7.980 -3.152 -8.437 1.00 98.56 102 PHE A C 1
ATOM 837 O O . PHE A 1 102 ? 7.902 -4.266 -7.923 1.00 98.56 102 PHE A O 1
ATOM 844 N N . LEU A 1 103 ? 7.179 -2.744 -9.426 1.00 98.44 103 LEU A N 1
ATOM 845 C CA . LEU A 1 103 ? 6.121 -3.582 -10.002 1.00 98.44 103 LEU A CA 1
ATOM 846 C C . LEU A 1 103 ? 6.698 -4.839 -10.672 1.00 98.44 103 LEU A C 1
ATOM 848 O O . LEU A 1 103 ? 6.273 -5.945 -10.368 1.00 98.44 103 LEU A O 1
ATOM 852 N N . GLN A 1 104 ? 7.733 -4.704 -11.502 1.00 98.19 104 GLN A N 1
ATOM 853 C CA . GLN A 1 104 ? 8.367 -5.845 -12.177 1.00 98.19 104 GLN A CA 1
ATOM 854 C C . GLN A 1 104 ? 8.907 -6.888 -11.192 1.00 98.19 104 GLN A C 1
ATOM 856 O O . GLN A 1 104 ? 8.639 -8.072 -11.360 1.00 98.19 104 GLN A O 1
ATOM 861 N N . ARG A 1 105 ? 9.567 -6.464 -10.102 1.00 98.00 105 ARG A N 1
ATOM 862 C CA . ARG A 1 105 ? 10.014 -7.394 -9.047 1.00 98.00 105 ARG A CA 1
ATOM 863 C C . ARG A 1 105 ? 8.859 -8.177 -8.420 1.00 98.00 105 ARG A C 1
ATOM 865 O O . ARG A 1 105 ? 9.052 -9.319 -8.018 1.00 98.00 105 ARG A O 1
ATOM 872 N N . GLY A 1 106 ? 7.677 -7.569 -8.314 1.00 97.69 106 GLY A N 1
ATOM 873 C CA . GLY A 1 106 ? 6.484 -8.254 -7.830 1.00 97.69 106 GLY A CA 1
ATOM 874 C C . GLY A 1 106 ? 6.019 -9.359 -8.780 1.00 97.69 106 GLY A C 1
ATOM 875 O O . GLY A 1 106 ? 5.690 -10.447 -8.313 1.00 97.69 106 GLY A O 1
ATOM 876 N N . LEU A 1 107 ? 6.028 -9.103 -10.090 1.00 97.44 107 LEU A N 1
ATOM 877 C CA . LEU A 1 107 ? 5.684 -10.102 -11.109 1.00 97.44 107 LEU A CA 1
ATOM 878 C C . LEU A 1 107 ? 6.700 -11.250 -11.135 1.00 97.44 107 LEU A C 1
ATOM 880 O O . LEU A 1 107 ? 6.303 -12.410 -11.052 1.00 97.44 107 LEU A O 1
ATOM 884 N N . ASP A 1 108 ? 7.998 -10.938 -11.109 1.00 97.31 108 ASP A N 1
ATOM 885 C CA . ASP A 1 108 ? 9.060 -11.951 -11.059 1.00 97.31 108 ASP A CA 1
ATOM 886 C C . ASP A 1 108 ? 8.906 -12.868 -9.829 1.00 97.31 108 ASP A C 1
ATOM 888 O O . ASP A 1 108 ? 9.039 -14.092 -9.913 1.00 97.31 108 ASP A O 1
ATOM 892 N N . ALA A 1 109 ? 8.590 -12.290 -8.664 1.00 96.81 109 ALA A N 1
ATOM 893 C CA . ALA A 1 109 ? 8.344 -13.054 -7.443 1.00 96.81 109 ALA A CA 1
ATOM 894 C C . ALA A 1 109 ? 7.089 -13.938 -7.545 1.00 96.81 109 ALA A C 1
ATOM 896 O O . ALA A 1 109 ? 7.087 -15.063 -7.036 1.00 96.81 109 ALA A O 1
ATOM 897 N N . MET A 1 110 ? 6.037 -13.459 -8.214 1.00 95.50 110 MET A N 1
ATOM 898 C CA . MET A 1 110 ? 4.811 -14.223 -8.451 1.00 95.50 110 MET A CA 1
ATOM 899 C C . MET A 1 110 ? 5.076 -15.445 -9.340 1.00 95.50 110 MET A C 1
ATOM 901 O O . MET A 1 110 ? 4.621 -16.546 -9.019 1.00 95.50 110 MET A O 1
ATOM 905 N N . ASP A 1 111 ? 5.878 -15.287 -10.393 1.00 94.00 111 ASP A N 1
ATOM 906 C CA . ASP A 1 111 ? 6.263 -16.386 -11.284 1.00 94.00 111 ASP A CA 1
ATOM 907 C C . ASP A 1 111 ? 7.069 -17.463 -10.545 1.00 94.00 111 ASP A C 1
ATOM 909 O O . ASP A 1 111 ? 6.804 -18.663 -10.682 1.00 94.00 111 ASP A O 1
ATOM 913 N N . ILE A 1 112 ? 8.010 -17.053 -9.687 1.00 92.00 112 ILE A N 1
ATOM 914 C CA . ILE A 1 112 ? 8.798 -17.973 -8.850 1.00 92.00 112 ILE A CA 1
ATOM 915 C C . ILE A 1 112 ? 7.895 -18.751 -7.880 1.00 92.00 112 ILE A C 1
ATOM 917 O O . ILE A 1 112 ? 8.062 -19.966 -7.703 1.00 92.00 112 ILE A O 1
ATOM 921 N N . LEU A 1 113 ? 6.923 -18.077 -7.255 1.00 89.06 113 LEU A N 1
ATOM 922 C CA . LEU A 1 113 ? 5.954 -18.718 -6.364 1.00 89.06 113 LEU A CA 1
ATOM 923 C C . LEU A 1 113 ? 5.081 -19.731 -7.117 1.00 89.06 113 LEU A C 1
ATOM 925 O O . LEU A 1 113 ? 4.911 -20.855 -6.639 1.00 89.06 113 LEU A O 1
ATOM 929 N N . GLY A 1 114 ? 4.591 -19.380 -8.309 1.00 83.75 114 GLY A N 1
ATOM 930 C CA . GLY A 1 114 ? 3.789 -20.272 -9.152 1.00 83.75 114 GLY A CA 1
ATOM 931 C C . GLY A 1 114 ? 4.556 -21.514 -9.619 1.00 83.75 114 GLY A C 1
ATOM 932 O O . GLY A 1 114 ? 4.032 -22.632 -9.572 1.00 83.75 114 GLY A O 1
ATOM 933 N N . ALA A 1 115 ? 5.829 -21.349 -9.988 1.00 78.12 115 ALA A N 1
ATOM 934 C CA . ALA A 1 115 ? 6.708 -22.456 -10.363 1.00 78.12 115 ALA A CA 1
ATOM 935 C C . ALA A 1 115 ? 7.006 -23.402 -9.186 1.00 78.12 115 ALA A C 1
ATOM 937 O O . ALA A 1 115 ? 7.180 -24.605 -9.386 1.00 78.12 115 ALA A O 1
ATOM 938 N N . THR A 1 116 ? 7.047 -22.872 -7.961 1.00 70.69 116 THR A N 1
ATOM 939 C CA . THR A 1 116 ? 7.275 -23.662 -6.742 1.00 70.69 116 THR A CA 1
ATOM 940 C C . THR A 1 116 ? 6.017 -24.413 -6.303 1.00 70.69 116 THR A C 1
ATOM 942 O O . THR A 1 116 ? 6.126 -25.535 -5.828 1.00 70.69 116 THR A O 1
ATOM 945 N N . ALA A 1 117 ? 4.828 -23.835 -6.498 1.00 66.06 117 ALA A N 1
ATOM 946 C CA . ALA A 1 117 ? 3.550 -24.478 -6.175 1.00 66.06 117 ALA A CA 1
ATOM 947 C C . ALA A 1 117 ? 3.145 -25.589 -7.166 1.00 66.06 117 ALA A C 1
ATOM 949 O O . ALA A 1 117 ? 2.291 -26.412 -6.849 1.00 66.06 117 ALA A O 1
ATOM 950 N N . SER A 1 118 ? 3.744 -25.604 -8.361 1.00 59.66 118 SER A N 1
ATOM 951 C CA . SER A 1 118 ? 3.481 -26.597 -9.415 1.00 59.66 118 SER A CA 1
ATOM 952 C C . SER A 1 118 ? 4.423 -27.813 -9.371 1.00 59.66 118 SER A C 1
ATOM 954 O O . SER A 1 118 ? 4.372 -28.654 -10.270 1.00 59.66 118 SER A O 1
ATOM 956 N N . ARG A 1 119 ? 5.303 -27.893 -8.366 1.00 49.16 119 ARG A N 1
ATOM 957 C CA . ARG A 1 119 ? 6.180 -29.039 -8.083 1.00 49.16 119 ARG A CA 1
ATOM 958 C C . ARG A 1 119 ? 5.678 -29.792 -6.861 1.00 49.16 119 ARG A C 1
ATOM 960 O O . ARG A 1 119 ? 5.778 -31.036 -6.892 1.00 49.16 119 ARG A O 1
#